Protein AF-A0A522QLC8-F1 (afdb_monomer)

Sequence (108 aa):
DANDAG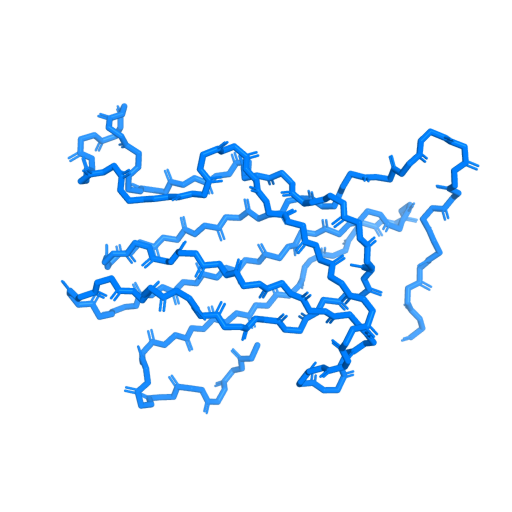GNVYSFLRFDGAGGAVACVANFAAVPHEGYRIGLPYAGRWDEVVNTDAQVYFGSGVGNFGGVEAVAVPHHARPASATVRVPPLGVVWLRYRPAAGQPATSPA

Mean predicted aligned error: 4.9 Å

Secondary structure (DSSP, 8-state):
---BTTTTEEEEEEE-TTS-EEEEEEE-SSS-EEEEEEEESS-EEEEEEEETTSGGGT----S-TTEEEEBS--BTTBSEEEEEEE-TTEEEEEEE-PPTT-------

pLDDT: mean 90.89, std 13.02, range [39.88, 98.5]

Nearest PDB structures (foldseek):
  3k1d-assembly1_A  TM=9.790E-01  e=6.472E-12  Mycobacterium tuberculosis H37Rv
  4lq1-assembly2_B  TM=9.597E-01  e=1.464E-09  Escherichia coli
  4lpc-assembly1_A  TM=9.572E-01  e=1.826E-09  Escherichia coli
  4lpc-assembly2_B  TM=9.608E-01  e=1.728E-09  Escherichia coli
  4lq1-assembly1_A  TM=9.543E-01  e=3.547E-09  Escherichia coli

Radius of gyration: 13.47 Å; Cα contacts (8 Å, |Δi|>4): 278; chains: 1; bounding box: 39×25×39 Å

Solvent-accessible surface area (backbone atoms only — not comparable to full-atom values): 5891 Å² total; per-residue (Å²): 81,84,83,35,74,89,68,37,37,42,33,53,78,49,72,55,98,69,30,47,42,34,41,39,41,35,26,72,30,88,57,62,42,78,65,43,74,44,51,30,89,59,57,44,47,25,35,50,79,42,56,62,20,32,55,93,71,72,30,90,50,53,58,49,90,63,35,43,64,22,41,83,45,67,30,91,96,21,60,3,22,30,61,39,46,43,25,41,63,16,40,41,30,30,34,58,50,69,61,94,90,55,80,46,71,64,82,128

Foldseek 3Di:
DCPPVVQQKDWDWDADPQQKIKIKIFGAAQAKDAFDKDADQDFAKWFFPDKCQCCVNPHPHFWDVGTWTWDQDGDPNHRIMTGIIHHGRIMTMIIDDDDPPDGNDHDD

Structure (mmCIF, N/CA/C/O backbone):
data_AF-A0A522QLC8-F1
#
_entry.id   AF-A0A522QLC8-F1
#
loop_
_atom_site.group_PDB
_atom_site.id
_atom_site.type_symbol
_atom_site.label_atom_id
_atom_site.label_alt_id
_atom_site.label_comp_id
_atom_site.label_asym_id
_atom_site.label_entity_id
_atom_site.label_seq_id
_atom_site.pdbx_PDB_ins_code
_atom_site.Cartn_x
_atom_site.Cartn_y
_atom_site.Cartn_z
_atom_site.occupancy
_atom_site.B_iso_or_equiv
_atom_site.auth_seq_id
_atom_site.auth_comp_id
_atom_site.auth_asym_id
_atom_site.auth_atom_id
_atom_site.pdbx_PDB_model_num
ATOM 1 N N . ASP A 1 1 ? 7.225 -0.987 8.614 1.00 76.31 1 ASP A N 1
ATOM 2 C CA . ASP A 1 1 ? 8.529 -1.506 9.028 1.00 76.31 1 ASP A CA 1
ATOM 3 C C . ASP A 1 1 ? 9.613 -0.650 8.400 1.00 76.31 1 ASP A C 1
ATOM 5 O O . ASP A 1 1 ? 9.572 -0.400 7.202 1.00 76.31 1 ASP A O 1
ATOM 9 N N . ALA A 1 2 ? 10.504 -0.133 9.239 1.00 75.06 2 ALA A N 1
ATOM 10 C CA . ALA A 1 2 ? 11.608 0.734 8.846 1.00 75.06 2 ALA A CA 1
ATOM 11 C C . ALA A 1 2 ? 12.962 0.006 8.862 1.00 75.06 2 ALA A C 1
ATOM 13 O O . ALA A 1 2 ? 13.972 0.629 8.550 1.00 75.06 2 ALA A O 1
ATOM 14 N N 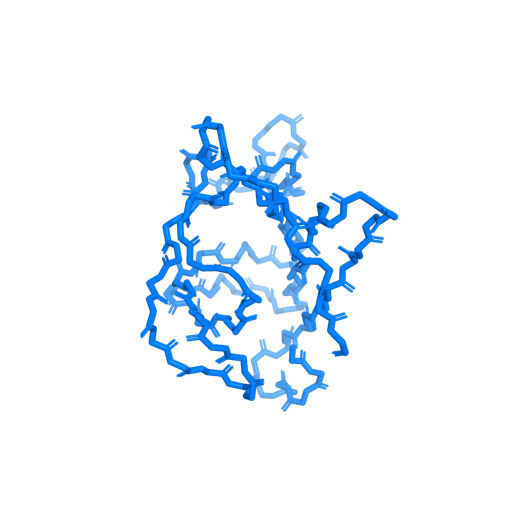. ASN A 1 3 ? 12.995 -1.275 9.251 1.00 79.94 3 ASN A N 1
ATOM 15 C CA . ASN A 1 3 ? 14.228 -2.017 9.503 1.00 79.94 3 ASN A CA 1
ATOM 16 C C . ASN A 1 3 ? 14.402 -3.238 8.580 1.00 79.94 3 ASN A C 1
ATOM 18 O O . ASN A 1 3 ? 15.006 -4.230 8.980 1.00 79.94 3 ASN A O 1
ATOM 22 N N . ASP A 1 4 ? 13.896 -3.165 7.346 1.00 83.88 4 ASP A N 1
ATOM 23 C CA . ASP A 1 4 ? 14.083 -4.202 6.324 1.00 83.88 4 ASP A CA 1
ATOM 24 C C . ASP A 1 4 ? 15.083 -3.764 5.242 1.00 83.88 4 ASP A C 1
ATOM 26 O O . ASP A 1 4 ? 14.787 -3.654 4.048 1.00 83.88 4 ASP A O 1
ATOM 30 N N . ALA A 1 5 ? 16.312 -3.487 5.687 1.00 77.56 5 ALA A N 1
ATOM 31 C CA . ALA A 1 5 ? 17.417 -3.152 4.791 1.00 77.56 5 ALA A CA 1
ATOM 32 C C . ALA A 1 5 ? 17.790 -4.328 3.869 1.00 77.56 5 ALA A C 1
ATOM 34 O O . ALA A 1 5 ? 18.229 -4.106 2.746 1.00 77.56 5 ALA A O 1
ATOM 35 N N . GLY A 1 6 ? 17.587 -5.573 4.319 1.00 76.75 6 GLY A N 1
ATOM 36 C CA . GLY A 1 6 ? 17.852 -6.771 3.518 1.00 76.75 6 GLY A CA 1
ATOM 37 C C . GLY A 1 6 ? 16.907 -6.907 2.321 1.00 76.75 6 GLY A C 1
ATOM 38 O O . GLY 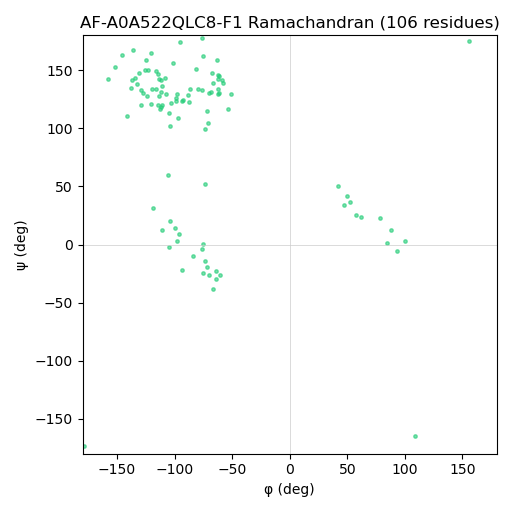A 1 6 ? 17.346 -7.293 1.239 1.00 76.75 6 GLY A O 1
ATOM 39 N N . GLY A 1 7 ? 15.632 -6.548 2.491 1.00 83.31 7 GLY A N 1
ATOM 40 C CA . GLY A 1 7 ? 14.638 -6.513 1.420 1.00 83.31 7 GLY A CA 1
ATOM 41 C C . GLY A 1 7 ? 14.639 -5.228 0.585 1.00 83.31 7 GLY A C 1
ATOM 42 O O . GLY A 1 7 ? 13.977 -5.188 -0.450 1.00 83.31 7 GLY A O 1
ATOM 43 N N . ASN A 1 8 ? 15.365 -4.179 0.994 1.00 92.19 8 ASN A N 1
ATOM 44 C CA . ASN A 1 8 ? 15.226 -2.814 0.462 1.00 92.19 8 ASN A CA 1
ATOM 45 C C . ASN A 1 8 ? 13.773 -2.308 0.504 1.00 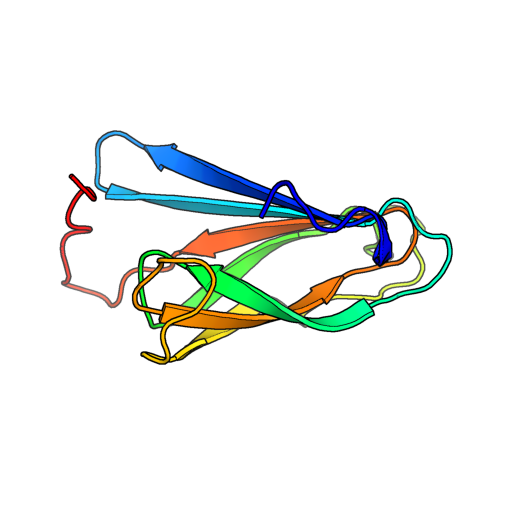92.19 8 ASN A C 1
ATOM 47 O O . ASN A 1 8 ? 13.321 -1.607 -0.409 1.00 92.19 8 ASN A O 1
ATOM 51 N N . VAL A 1 9 ? 13.034 -2.677 1.555 1.00 94.44 9 VAL A N 1
ATOM 52 C CA . VAL A 1 9 ? 11.632 -2.296 1.727 1.00 94.44 9 VAL A CA 1
ATOM 53 C C . VAL A 1 9 ? 11.490 -1.320 2.884 1.00 94.44 9 VAL A C 1
ATOM 55 O O . VAL A 1 9 ? 12.059 -1.493 3.960 1.00 94.44 9 VAL A O 1
ATOM 58 N N . TYR A 1 10 ? 10.681 -0.288 2.669 1.00 95.25 10 TYR A N 1
ATOM 59 C CA . TYR A 1 10 ? 10.279 0.646 3.708 1.00 95.25 10 TYR A CA 1
ATOM 60 C C . TYR A 1 10 ? 8.760 0.757 3.742 1.00 95.25 10 TYR A C 1
ATOM 62 O O . TYR A 1 10 ? 8.120 0.973 2.712 1.00 95.25 10 TYR A O 1
ATOM 70 N N . SER A 1 11 ? 8.162 0.628 4.927 1.00 95.19 11 SER A N 1
ATOM 71 C CA . SER A 1 11 ? 6.717 0.782 5.092 1.00 95.19 11 SER A CA 1
ATOM 72 C C . SER A 1 11 ? 6.315 1.586 6.320 1.00 95.19 11 SER A C 1
ATOM 74 O O . SER A 1 11 ? 6.885 1.452 7.407 1.00 95.19 11 SER A O 1
ATOM 76 N N . PHE A 1 12 ? 5.277 2.402 6.161 1.00 96.19 12 PHE A N 1
ATOM 77 C CA . PHE A 1 12 ? 4.757 3.283 7.203 1.00 96.19 12 PHE A CA 1
ATOM 78 C C . PHE A 1 12 ? 3.236 3.431 7.104 1.00 96.19 12 PHE A C 1
ATOM 80 O O . PHE A 1 12 ? 2.628 3.121 6.080 1.00 96.19 12 PHE A O 1
ATOM 87 N N . LEU A 1 13 ? 2.626 3.908 8.190 1.00 96.69 13 LEU A N 1
ATOM 88 C CA . LEU A 1 13 ? 1.194 4.188 8.270 1.00 96.69 13 LEU A CA 1
ATOM 89 C C . LEU A 1 13 ? 0.954 5.697 8.296 1.00 96.69 13 LEU A C 1
ATOM 91 O O . LEU A 1 13 ? 1.701 6.450 8.922 1.00 96.69 13 LEU A O 1
ATOM 95 N N . ARG A 1 14 ? -0.122 6.127 7.646 1.00 96.94 14 ARG A N 1
ATOM 96 C CA . ARG A 1 14 ? -0.698 7.467 7.760 1.00 96.94 14 ARG A CA 1
ATOM 97 C C . ARG A 1 14 ? -2.121 7.323 8.269 1.00 96.94 14 ARG A C 1
ATOM 99 O O . ARG A 1 14 ? -2.865 6.497 7.752 1.00 96.94 14 ARG A O 1
ATOM 106 N N . PHE A 1 15 ? -2.483 8.130 9.255 1.00 94.56 15 PHE A N 1
ATOM 107 C CA . PHE A 1 15 ? -3.822 8.155 9.833 1.00 94.56 15 PHE A CA 1
ATOM 108 C C . PHE A 1 15 ? -4.484 9.496 9.540 1.00 94.56 15 PHE A C 1
ATOM 110 O O . PHE A 1 15 ? -3.800 10.521 9.476 1.00 94.56 15 PHE A O 1
ATOM 117 N N . ASP A 1 16 ? -5.799 9.480 9.356 1.00 90.88 16 ASP A N 1
ATOM 118 C CA . ASP A 1 16 ? -6.616 10.688 9.407 1.00 90.88 16 ASP A CA 1
ATOM 119 C C . ASP A 1 16 ? -7.225 10.882 10.811 1.00 90.88 16 ASP A C 1
ATOM 121 O O . ASP A 1 16 ? -7.078 10.041 11.698 1.00 90.88 16 ASP A O 1
ATOM 125 N N . GLY A 1 17 ? -7.898 12.015 11.028 1.00 87.88 17 GLY A N 1
ATOM 126 C CA . GLY A 1 17 ? -8.542 12.330 12.310 1.00 87.88 17 GLY A CA 1
ATOM 127 C C . GLY A 1 17 ? -9.855 11.582 12.579 1.00 87.88 17 GLY A C 1
ATOM 128 O O . GLY A 1 17 ? -10.431 11.748 13.648 1.00 87.88 17 GLY A O 1
ATOM 129 N N . ALA A 1 18 ? -10.344 10.788 11.626 1.00 87.38 18 ALA A N 1
ATOM 130 C CA . ALA A 1 18 ? -11.588 10.026 11.704 1.00 87.38 18 ALA A CA 1
ATOM 131 C C . ALA A 1 18 ? -11.343 8.503 11.775 1.00 87.38 18 ALA A C 1
ATOM 133 O O . ALA A 1 18 ? -12.280 7.724 11.609 1.00 87.38 18 ALA A O 1
ATOM 134 N N . GLY A 1 19 ? -10.091 8.088 12.014 1.00 83.19 19 GLY A N 1
ATOM 135 C CA . GLY A 1 19 ? -9.655 6.696 12.142 1.00 83.19 19 GLY A CA 1
ATOM 136 C C . GLY A 1 19 ? -9.344 5.990 10.817 1.00 83.19 19 GLY A C 1
ATOM 137 O O . GLY A 1 19 ? -8.964 4.820 10.814 1.00 83.19 19 GLY A O 1
ATOM 138 N N . GLY A 1 20 ? -9.454 6.672 9.679 1.00 92.06 20 GLY A N 1
ATOM 139 C CA . GLY A 1 20 ? -8.962 6.149 8.413 1.00 92.06 20 GLY A CA 1
ATOM 140 C C . GLY A 1 20 ? -7.449 5.937 8.455 1.00 92.06 20 GLY A C 1
ATOM 141 O O . GLY A 1 20 ? -6.705 6.684 9.093 1.00 92.06 20 GLY A O 1
ATOM 142 N N . ALA A 1 21 ? -6.988 4.897 7.762 1.00 96.62 21 ALA A N 1
ATOM 143 C CA . ALA A 1 21 ? -5.578 4.545 7.692 1.00 96.62 21 ALA A CA 1
ATOM 144 C C . ALA A 1 21 ? -5.153 4.228 6.257 1.00 96.62 21 ALA A C 1
ATOM 146 O O . ALA A 1 21 ? -5.892 3.603 5.492 1.00 96.62 21 ALA A O 1
ATOM 147 N N . VAL A 1 22 ? -3.932 4.635 5.919 1.00 97.94 22 VAL A N 1
ATOM 148 C CA . VAL A 1 22 ? -3.234 4.273 4.685 1.00 97.94 22 VAL A CA 1
ATOM 149 C C . VAL A 1 22 ? -1.899 3.637 5.051 1.00 97.94 22 VAL A C 1
ATOM 151 O O . VAL A 1 22 ? -1.125 4.211 5.816 1.00 97.94 22 VAL A O 1
ATOM 154 N N . ALA A 1 23 ? -1.630 2.456 4.508 1.00 98.00 23 ALA A N 1
ATOM 155 C CA . ALA A 1 23 ? -0.342 1.791 4.584 1.00 98.00 23 ALA A CA 1
ATOM 156 C C . ALA A 1 23 ? 0.421 2.040 3.286 1.00 98.00 23 ALA A C 1
ATOM 158 O O . ALA A 1 23 ? -0.068 1.728 2.203 1.00 98.00 23 ALA A O 1
ATOM 159 N N . CYS A 1 24 ? 1.617 2.598 3.403 1.00 98.19 24 CYS A N 1
ATOM 160 C CA . CYS A 1 24 ? 2.501 2.855 2.278 1.00 98.19 24 CYS A CA 1
ATOM 161 C C . CYS A 1 24 ? 3.652 1.855 2.334 1.00 98.19 24 CYS A C 1
ATOM 163 O O . CYS A 1 24 ? 4.285 1.723 3.384 1.00 98.19 24 CYS A O 1
ATOM 165 N N . VAL A 1 25 ? 3.930 1.171 1.225 1.00 97.94 25 VAL A N 1
ATOM 166 C CA . VAL A 1 25 ? 5.033 0.209 1.106 1.00 97.94 25 VAL A CA 1
ATOM 167 C C . VAL A 1 25 ? 5.839 0.548 -0.137 1.00 97.94 25 VAL A C 1
ATOM 169 O O . VAL A 1 25 ? 5.297 0.557 -1.240 1.00 97.94 25 VAL A O 1
ATOM 172 N N . ALA A 1 26 ? 7.118 0.848 0.050 1.00 97.69 26 ALA A N 1
ATOM 173 C CA . ALA A 1 26 ? 8.060 1.160 -1.012 1.00 97.69 26 ALA A CA 1
ATOM 174 C C . ALA A 1 26 ? 9.104 0.050 -1.116 1.00 97.69 26 ALA A C 1
ATOM 176 O O . ALA A 1 26 ? 9.693 -0.327 -0.104 1.00 97.69 26 ALA A O 1
ATOM 177 N N . ASN A 1 27 ? 9.336 -0.439 -2.329 1.00 97.38 27 ASN A N 1
ATOM 178 C CA . ASN A 1 27 ? 10.408 -1.369 -2.653 1.00 97.38 27 ASN A CA 1
ATOM 179 C C . ASN A 1 27 ? 11.437 -0.661 -3.533 1.00 97.38 27 ASN A C 1
ATOM 181 O O . ASN A 1 27 ? 11.125 -0.237 -4.645 1.00 97.38 27 ASN A O 1
ATOM 185 N N . PHE A 1 28 ? 12.668 -0.563 -3.043 1.00 96.44 28 PHE A N 1
ATOM 186 C CA . PHE A 1 28 ? 13.783 0.037 -3.774 1.00 96.44 28 PHE A CA 1
ATOM 187 C C . PHE A 1 28 ? 14.678 -1.004 -4.465 1.00 96.44 28 PHE A C 1
ATOM 189 O O . PHE A 1 28 ? 15.673 -0.638 -5.086 1.00 96.44 28 PHE A O 1
ATOM 196 N N . ALA A 1 29 ? 14.342 -2.296 -4.392 1.00 95.06 29 ALA A N 1
ATOM 197 C CA . ALA A 1 29 ? 14.999 -3.331 -5.179 1.00 95.06 29 ALA A CA 1
ATOM 198 C C . ALA A 1 29 ? 14.430 -3.400 -6.606 1.00 95.06 29 ALA A C 1
ATOM 200 O O . ALA A 1 29 ? 13.247 -3.158 -6.841 1.00 95.06 29 ALA A O 1
ATOM 201 N N . ALA A 1 30 ? 15.265 -3.824 -7.560 1.00 94.06 30 ALA A N 1
ATOM 202 C CA . ALA A 1 30 ? 14.860 -4.096 -8.945 1.00 94.06 30 ALA A CA 1
ATOM 203 C C . ALA A 1 30 ? 14.075 -5.411 -9.119 1.00 94.06 30 ALA A C 1
ATOM 205 O O . ALA A 1 30 ? 13.695 -5.758 -10.235 1.00 94.06 30 ALA A O 1
ATOM 206 N N . VAL A 1 31 ? 13.838 -6.147 -8.029 1.00 95.88 31 VAL A N 1
ATOM 207 C CA . VAL A 1 31 ? 13.061 -7.390 -8.017 1.00 95.88 31 VAL A CA 1
ATOM 208 C C . VAL A 1 31 ? 11.749 -7.185 -7.258 1.00 95.88 31 VAL A C 1
ATOM 210 O O . VAL A 1 31 ? 11.744 -6.467 -6.254 1.00 95.88 31 VAL A O 1
ATOM 213 N N . PRO A 1 32 ? 10.633 -7.777 -7.720 1.00 96.50 32 PRO A N 1
ATOM 214 C CA . PRO A 1 32 ? 9.382 -7.748 -6.975 1.00 96.50 32 PRO A CA 1
ATOM 215 C C . PRO A 1 32 ? 9.499 -8.566 -5.689 1.00 96.50 32 PRO A C 1
ATOM 217 O O . PRO A 1 32 ? 10.158 -9.607 -5.660 1.00 96.50 32 PRO A O 1
ATOM 220 N N . HIS A 1 33 ? 8.779 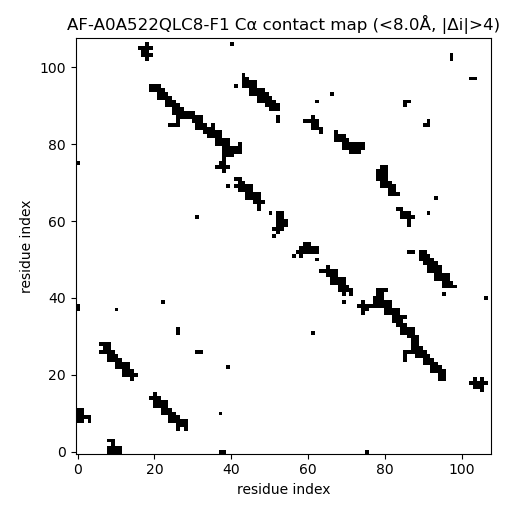-8.135 -4.654 1.00 95.94 33 HIS A N 1
ATOM 221 C CA . HIS A 1 33 ? 8.538 -8.965 -3.477 1.00 95.94 33 HIS A CA 1
ATOM 222 C C . HIS A 1 33 ? 7.181 -9.637 -3.600 1.00 95.94 33 HIS A C 1
ATOM 224 O O . HIS A 1 33 ? 6.133 -8.994 -3.492 1.00 95.94 33 HIS A O 1
ATOM 230 N N . GLU A 1 34 ? 7.214 -10.945 -3.821 1.00 94.00 34 GLU A N 1
ATOM 231 C CA . GLU A 1 34 ? 6.028 -11.789 -3.844 1.00 94.00 34 GLU A CA 1
ATOM 232 C C . GLU A 1 34 ? 5.729 -12.269 -2.422 1.00 94.00 34 GLU A C 1
ATOM 234 O O . GLU A 1 34 ? 6.564 -12.885 -1.763 1.00 94.00 34 GLU A O 1
ATOM 239 N N . GLY A 1 35 ? 4.529 -11.977 -1.924 1.00 92.81 35 GLY A N 1
ATOM 240 C CA . GLY A 1 35 ? 4.094 -12.479 -0.624 1.00 92.81 35 GLY A CA 1
ATOM 241 C C . GLY A 1 35 ? 4.665 -11.743 0.600 1.00 92.81 35 GLY A C 1
ATOM 242 O O . GLY A 1 35 ? 4.669 -12.300 1.700 1.00 92.81 35 GLY A O 1
ATOM 243 N N . TYR A 1 36 ? 5.105 -10.495 0.442 1.00 94.81 36 TYR A N 1
ATOM 244 C CA . TYR A 1 36 ? 5.653 -9.678 1.525 1.00 94.81 36 TYR A CA 1
ATOM 245 C C . TYR A 1 36 ? 4.609 -9.422 2.619 1.00 94.81 36 TYR A C 1
ATOM 247 O O . TYR A 1 36 ? 3.490 -9.003 2.324 1.00 94.81 36 TYR A O 1
ATOM 255 N N . ARG A 1 37 ? 4.931 -9.665 3.894 1.00 95.75 37 ARG A N 1
ATOM 256 C CA . ARG A 1 37 ? 3.970 -9.483 4.993 1.00 95.75 37 ARG A CA 1
ATOM 257 C C . ARG A 1 37 ? 4.172 -8.150 5.700 1.00 95.75 37 ARG A C 1
ATOM 259 O O . ARG A 1 37 ? 5.240 -7.878 6.230 1.00 95.75 37 ARG A O 1
ATOM 266 N N . ILE A 1 38 ? 3.105 -7.360 5.798 1.00 96.31 38 ILE A N 1
ATOM 267 C CA . ILE A 1 38 ? 3.100 -6.089 6.533 1.00 96.31 38 ILE A CA 1
ATOM 268 C C . ILE A 1 38 ? 2.181 -6.152 7.750 1.00 96.31 38 ILE A C 1
ATOM 270 O O . ILE A 1 38 ? 1.115 -6.763 7.707 1.00 96.31 38 ILE A O 1
ATOM 274 N N . GLY A 1 39 ? 2.598 -5.508 8.843 1.00 96.50 39 GLY A N 1
ATOM 275 C CA . GLY A 1 39 ? 1.755 -5.300 10.022 1.00 96.50 39 GLY A CA 1
ATOM 276 C C . GLY A 1 39 ? 0.793 -4.129 9.810 1.00 96.50 39 GLY A C 1
ATOM 277 O O . GLY A 1 39 ? 1.209 -3.063 9.358 1.00 96.50 39 GLY A O 1
ATOM 278 N N . LEU A 1 40 ? -0.481 -4.317 10.151 1.00 97.06 40 LEU A N 1
ATOM 279 C CA . LEU A 1 40 ? -1.571 -3.369 9.919 1.00 97.06 40 LEU A CA 1
ATOM 280 C C . LEU A 1 40 ? -2.405 -3.151 11.193 1.00 97.06 40 LEU A C 1
ATOM 282 O O . LEU A 1 40 ? -2.568 -4.069 11.999 1.00 97.06 40 LEU A O 1
ATOM 286 N N . PRO A 1 41 ? -2.949 -1.939 11.397 1.00 95.75 41 PRO A N 1
ATOM 287 C CA . PRO A 1 41 ? -3.739 -1.618 12.586 1.00 95.75 41 PRO A CA 1
ATOM 288 C C . PRO A 1 41 ? -5.103 -2.321 12.610 1.00 95.75 41 PRO A C 1
ATOM 290 O O . PRO A 1 41 ? -5.631 -2.565 13.691 1.00 95.75 41 PRO A O 1
ATOM 293 N N . TYR A 1 42 ? -5.653 -2.670 11.442 1.00 95.44 42 TYR A N 1
ATOM 294 C CA . TYR A 1 42 ? -6.995 -3.233 11.297 1.00 95.44 42 TYR A CA 1
ATOM 295 C C . TYR A 1 42 ? -6.978 -4.463 10.385 1.00 95.44 42 TYR A C 1
ATOM 297 O O . TYR A 1 42 ? -6.320 -4.456 9.339 1.00 95.44 42 TYR A O 1
ATOM 305 N N . ALA A 1 43 ? -7.721 -5.499 10.780 1.00 96.69 43 ALA A N 1
ATOM 306 C CA . ALA A 1 43 ? -8.092 -6.599 9.894 1.00 96.69 43 ALA A CA 1
ATOM 307 C C . ALA A 1 43 ? -9.201 -6.146 8.927 1.00 96.69 43 ALA A C 1
ATOM 309 O O . ALA A 1 43 ? -9.872 -5.146 9.181 1.00 96.69 43 ALA A O 1
ATOM 310 N N . GLY A 1 44 ? -9.402 -6.882 7.838 1.00 96.12 44 GLY A N 1
ATOM 311 C CA . GLY A 1 44 ? -10.381 -6.564 6.802 1.00 96.12 44 GLY A CA 1
ATOM 312 C C . GLY A 1 44 ? -9.742 -6.099 5.496 1.00 96.12 44 GLY A C 1
ATOM 313 O O . GLY A 1 44 ? -8.535 -6.240 5.276 1.00 96.12 44 GLY A O 1
ATOM 314 N N . ARG A 1 45 ? -10.563 -5.507 4.627 1.00 97.00 45 ARG A N 1
ATOM 315 C CA . ARG A 1 45 ? -10.161 -5.103 3.279 1.00 97.00 45 ARG A CA 1
ATOM 316 C C . ARG A 1 45 ? -9.309 -3.835 3.284 1.00 97.00 45 ARG A C 1
ATOM 318 O O . ARG A 1 45 ? -9.683 -2.812 3.858 1.00 97.00 45 ARG A O 1
ATOM 325 N N . TRP A 1 46 ? -8.205 -3.882 2.548 1.00 97.94 46 TRP A N 1
ATOM 326 C CA . TRP A 1 46 ? -7.379 -2.727 2.220 1.00 97.94 46 TRP A CA 1
ATOM 327 C C . TRP A 1 46 ? -7.298 -2.558 0.704 1.00 97.94 46 TRP A C 1
ATOM 329 O O . TRP A 1 46 ? -6.848 -3.454 -0.006 1.00 97.94 46 TRP A O 1
ATOM 339 N N . ASP A 1 47 ? -7.735 -1.414 0.195 1.00 98.25 47 ASP A N 1
ATOM 340 C CA . ASP A 1 47 ? -7.769 -1.131 -1.238 1.00 98.25 47 ASP A CA 1
ATOM 341 C C . ASP A 1 47 ? -6.444 -0.574 -1.733 1.00 98.25 47 ASP A C 1
ATOM 343 O O . ASP A 1 47 ? -5.912 0.362 -1.140 1.00 98.25 47 ASP A O 1
ATOM 347 N N . GLU A 1 48 ? -5.946 -1.092 -2.854 1.00 98.25 48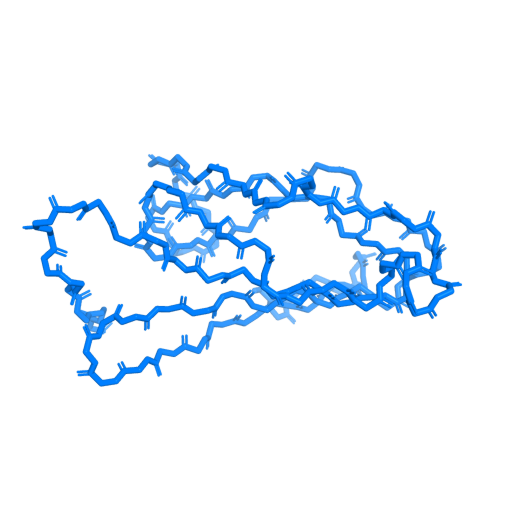 GLU A N 1
ATOM 348 C CA . GLU A 1 48 ? -4.791 -0.510 -3.538 1.00 98.25 48 GLU A CA 1
ATOM 349 C C . GLU A 1 48 ? -5.222 0.779 -4.243 1.00 98.25 48 GLU A C 1
ATOM 351 O O . GLU A 1 48 ? -5.840 0.749 -5.304 1.00 98.25 48 GLU A O 1
ATOM 356 N N . VAL A 1 49 ? -4.940 1.918 -3.606 1.00 97.81 49 VAL A N 1
ATOM 357 C CA . VAL A 1 49 ? -5.330 3.253 -4.092 1.00 97.81 49 VAL A CA 1
ATOM 358 C C . VAL A 1 49 ? -4.233 3.921 -4.914 1.00 97.81 49 VAL A C 1
ATOM 360 O O . VAL A 1 49 ? -4.521 4.804 -5.717 1.00 97.81 49 VAL A O 1
ATOM 363 N N . VAL A 1 50 ? -2.980 3.500 -4.730 1.00 98.12 50 VAL A N 1
ATOM 364 C CA . VAL A 1 50 ? -1.841 3.898 -5.563 1.00 98.12 50 VAL A CA 1
ATOM 365 C C . VAL A 1 50 ? -0.991 2.667 -5.831 1.00 98.12 50 VAL A C 1
ATOM 367 O O . VAL A 1 50 ? -0.673 1.924 -4.905 1.00 98.12 50 VAL A O 1
ATOM 370 N N . ASN A 1 51 ? -0.589 2.501 -7.086 1.00 98.38 51 ASN A N 1
ATOM 371 C CA . ASN A 1 51 ? 0.449 1.574 -7.508 1.00 98.38 51 ASN A CA 1
ATOM 372 C C . ASN A 1 51 ? 1.267 2.257 -8.610 1.00 98.38 51 ASN A C 1
ATOM 374 O O . ASN A 1 51 ? 0.750 2.509 -9.700 1.00 98.38 51 ASN A O 1
ATOM 378 N N . THR A 1 52 ? 2.521 2.602 -8.315 1.00 97.94 52 THR A N 1
ATOM 379 C CA . THR A 1 52 ? 3.388 3.315 -9.270 1.00 97.94 52 THR A CA 1
ATOM 380 C C . THR A 1 52 ? 3.881 2.426 -10.411 1.00 97.94 52 THR A C 1
ATOM 382 O O . THR A 1 52 ? 4.367 2.949 -11.405 1.00 97.94 52 THR A O 1
ATOM 385 N N . ASP A 1 53 ? 3.741 1.107 -10.288 1.00 97.81 53 ASP A N 1
ATOM 386 C CA . ASP A 1 53 ? 4.099 0.123 -11.314 1.00 97.81 53 ASP A CA 1
ATOM 387 C C . ASP A 1 53 ? 2.891 -0.299 -12.171 1.00 97.81 53 ASP A C 1
ATOM 389 O O . ASP A 1 53 ? 2.962 -1.226 -12.978 1.00 97.81 53 ASP A O 1
ATOM 393 N N . ALA A 1 54 ? 1.750 0.382 -12.023 1.00 97.56 54 ALA A N 1
ATOM 394 C CA . ALA A 1 54 ? 0.589 0.135 -12.863 1.00 97.56 54 ALA A CA 1
ATOM 395 C C . ALA A 1 54 ? 0.897 0.417 -14.347 1.00 97.56 54 ALA A C 1
ATOM 397 O O . ALA A 1 54 ? 1.588 1.377 -14.692 1.00 97.56 54 ALA A O 1
ATOM 398 N N . GLN A 1 55 ? 0.298 -0.372 -15.246 1.00 96.69 55 GLN A N 1
ATOM 399 C CA . GLN A 1 55 ? 0.517 -0.254 -16.696 1.00 96.69 55 GLN A CA 1
ATOM 400 C C . GLN A 1 55 ? 0.124 1.115 -17.270 1.00 96.69 55 GLN A C 1
ATOM 402 O O . GLN A 1 55 ? 0.698 1.551 -18.262 1.00 96.69 55 GLN A O 1
ATOM 407 N N . VAL A 1 56 ? -0.814 1.827 -16.635 1.00 97.06 56 VAL A N 1
ATOM 408 C CA . VAL A 1 56 ? -1.196 3.197 -17.029 1.00 97.06 56 VAL A CA 1
ATOM 409 C C . VAL A 1 56 ? -0.050 4.200 -16.861 1.00 97.06 56 VAL A C 1
ATOM 411 O O . VAL A 1 56 ? -0.032 5.229 -17.529 1.00 97.06 56 VAL A O 1
ATOM 414 N N . TYR A 1 57 ? 0.912 3.886 -15.991 1.00 97.12 57 TYR A N 1
ATOM 415 C CA . TYR A 1 57 ? 2.157 4.628 -15.800 1.00 97.12 57 TYR A CA 1
ATOM 416 C C . TYR A 1 57 ? 3.337 3.969 -16.526 1.00 97.12 57 TYR A C 1
ATOM 418 O O . TYR A 1 57 ? 4.483 4.317 -16.263 1.00 97.12 57 TYR A O 1
ATOM 426 N N . PHE A 1 58 ? 3.066 3.025 -17.436 1.00 96.50 58 PHE A N 1
ATOM 427 C CA . PHE A 1 58 ? 4.062 2.222 -18.154 1.00 96.50 58 PHE A CA 1
ATOM 428 C C . PHE A 1 58 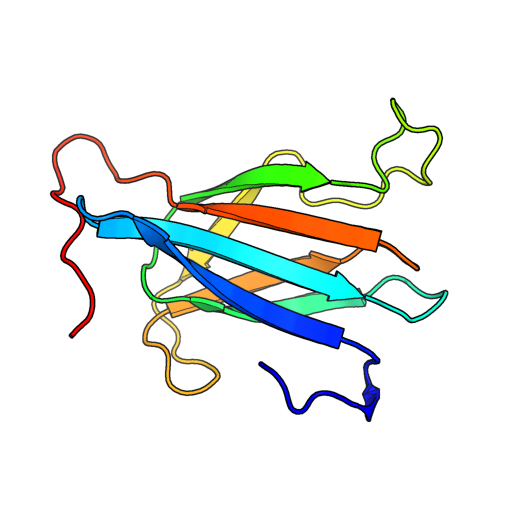? 4.935 1.332 -17.253 1.00 96.50 58 PHE A C 1
ATOM 430 O O . PHE A 1 58 ? 6.031 0.938 -17.648 1.00 96.50 58 PHE A O 1
ATOM 437 N N . GLY A 1 59 ? 4.444 0.994 -16.056 1.00 97.06 59 GLY A N 1
ATOM 438 C CA . GLY A 1 59 ? 5.074 -0.001 -15.193 1.00 97.06 59 GLY A CA 1
ATOM 439 C C . GLY A 1 59 ? 4.828 -1.440 -15.658 1.00 97.06 59 GLY A C 1
ATOM 440 O O . GLY A 1 59 ? 4.111 -1.699 -16.630 1.00 97.06 59 GLY A O 1
ATOM 441 N N . SER A 1 60 ? 5.420 -2.394 -14.944 1.00 96.12 60 SER A N 1
ATOM 442 C CA . SER A 1 60 ? 5.359 -3.822 -15.271 1.00 96.12 60 SER A CA 1
ATOM 443 C C . SER A 1 60 ? 3.985 -4.455 -15.015 1.00 96.12 60 SER A C 1
ATOM 445 O O . SER A 1 60 ? 3.652 -5.487 -15.602 1.00 96.12 60 SER A O 1
ATOM 447 N N . GLY A 1 61 ? 3.155 -3.818 -14.186 1.00 95.75 61 GLY A N 1
ATOM 448 C CA . GLY A 1 61 ? 1.826 -4.292 -13.812 1.00 95.75 61 GLY A CA 1
ATOM 449 C C . GLY A 1 61 ? 1.814 -5.220 -12.597 1.00 95.75 61 GLY A C 1
ATOM 450 O O . GLY A 1 61 ? 0.783 -5.845 -12.333 1.00 95.75 61 GLY A O 1
ATOM 451 N N . VAL A 1 62 ? 2.914 -5.326 -11.841 1.00 96.06 62 VAL A N 1
ATOM 452 C CA . VAL A 1 62 ? 2.896 -6.044 -10.563 1.00 96.06 62 VAL A CA 1
ATOM 453 C C . VAL A 1 62 ? 2.054 -5.254 -9.564 1.00 96.06 62 VAL A C 1
ATOM 455 O O . VAL A 1 62 ? 2.206 -4.048 -9.385 1.00 96.06 62 VAL A O 1
ATOM 458 N N . GLY A 1 63 ? 1.134 -5.940 -8.895 1.00 94.81 63 GLY A N 1
ATOM 459 C CA . GLY A 1 63 ? 0.224 -5.311 -7.949 1.00 94.81 63 GLY A CA 1
ATOM 460 C C . GLY A 1 63 ? -0.710 -6.304 -7.284 1.00 94.81 63 GLY A C 1
ATOM 461 O O . GLY A 1 63 ? -0.601 -7.523 -7.468 1.00 94.81 63 GLY A O 1
ATOM 462 N N . ASN A 1 64 ? -1.651 -5.756 -6.521 1.00 97.12 64 ASN A N 1
ATOM 463 C CA . ASN A 1 64 ? -2.544 -6.516 -5.648 1.00 97.12 64 ASN A CA 1
ATOM 464 C C . ASN A 1 64 ? -3.966 -6.661 -6.215 1.00 97.12 64 ASN A C 1
ATOM 466 O O . ASN A 1 64 ? -4.905 -6.894 -5.463 1.00 97.12 64 ASN A O 1
ATOM 470 N N . PHE A 1 65 ? -4.152 -6.494 -7.531 1.00 93.31 65 PHE A N 1
ATOM 471 C CA . PHE A 1 65 ? -5.447 -6.659 -8.216 1.00 93.31 65 PHE A CA 1
ATOM 472 C C . PHE A 1 65 ? -6.605 -5.897 -7.535 1.00 93.31 65 PHE A C 1
ATOM 474 O O . PHE A 1 65 ? -7.718 -6.402 -7.381 1.00 93.31 65 PHE A O 1
ATOM 481 N N . GLY A 1 66 ? -6.323 -4.663 -7.103 1.00 93.88 66 GLY A N 1
ATOM 482 C CA . GLY A 1 66 ? -7.287 -3.761 -6.469 1.00 93.88 66 GLY A CA 1
ATOM 483 C C . GLY A 1 66 ? -7.333 -3.811 -4.938 1.00 93.88 66 GLY A C 1
ATOM 484 O O . GLY A 1 66 ? -8.041 -3.005 -4.335 1.00 93.88 66 GLY A O 1
ATOM 485 N N . GLY A 1 67 ? -6.613 -4.713 -4.268 1.00 96.94 67 GLY A N 1
ATOM 486 C CA . GLY A 1 67 ? -6.457 -4.663 -2.812 1.00 96.94 67 GLY A CA 1
ATOM 487 C C . GLY A 1 67 ? -6.128 -6.000 -2.162 1.00 96.94 67 GLY A C 1
ATOM 488 O O . GLY A 1 67 ? -6.135 -7.045 -2.802 1.00 96.94 67 GLY A O 1
ATOM 489 N N . VAL A 1 68 ? -5.880 -5.959 -0.858 1.00 97.88 68 VAL A N 1
ATOM 490 C CA . VAL A 1 68 ? -5.509 -7.121 -0.044 1.00 97.88 68 VAL A CA 1
ATOM 491 C C . VAL A 1 68 ? -6.448 -7.299 1.139 1.00 97.88 68 VAL A C 1
ATOM 493 O O . VAL A 1 68 ? -7.106 -6.355 1.580 1.00 97.88 68 VAL A O 1
ATOM 496 N N . GLU A 1 69 ? -6.478 -8.516 1.669 1.00 97.75 69 GLU A N 1
ATOM 497 C CA . GLU A 1 69 ? -7.210 -8.844 2.887 1.00 97.75 69 GLU A CA 1
ATOM 498 C C . GLU A 1 69 ? -6.232 -8.964 4.059 1.00 97.75 69 GLU A C 1
ATOM 500 O O . GLU A 1 69 ? -5.296 -9.769 4.032 1.00 97.75 69 GLU A O 1
ATOM 505 N N . ALA A 1 70 ? -6.441 -8.150 5.090 1.00 97.88 70 ALA A N 1
ATOM 506 C CA . ALA A 1 70 ? -5.699 -8.231 6.335 1.00 97.88 70 ALA A CA 1
ATOM 507 C C . ALA A 1 70 ? -6.395 -9.199 7.295 1.00 97.88 70 ALA A C 1
ATOM 509 O O . ALA A 1 70 ? -7.581 -9.065 7.590 1.00 97.88 70 ALA A O 1
ATOM 510 N N . VAL A 1 71 ? -5.641 -10.150 7.835 1.00 97.38 71 VAL A N 1
ATOM 511 C CA . VAL A 1 71 ? -6.121 -11.116 8.827 1.00 97.38 71 VAL A CA 1
ATOM 512 C C . VAL A 1 71 ? -5.669 -10.710 10.228 1.00 97.38 71 VAL A C 1
ATOM 514 O O . VAL A 1 71 ? -4.655 -10.027 10.382 1.00 97.38 71 VAL A O 1
ATOM 517 N N . ALA A 1 72 ? -6.388 -11.157 11.261 1.00 96.69 72 ALA A N 1
ATOM 518 C CA . ALA A 1 72 ? -6.059 -10.924 12.674 1.00 96.69 72 ALA A CA 1
ATOM 519 C C . ALA A 1 72 ? -4.861 -11.778 13.150 1.00 96.69 72 ALA A C 1
ATOM 521 O O . ALA A 1 72 ? -4.941 -12.520 14.125 1.00 96.69 72 ALA A O 1
ATOM 522 N N . VAL A 1 73 ? -3.755 -11.706 12.409 1.00 97.12 73 VAL A N 1
ATOM 523 C CA . VAL A 1 73 ? -2.476 -12.342 12.722 1.00 97.12 73 VAL A CA 1
ATOM 524 C C . VAL A 1 73 ? -1.476 -11.229 13.030 1.00 97.12 73 VAL A C 1
ATOM 526 O O . VAL A 1 73 ? -1.180 -10.440 12.125 1.00 97.12 73 VAL A O 1
ATOM 529 N N . PRO A 1 74 ? -0.946 -11.146 14.262 1.00 95.88 74 PRO A N 1
ATOM 530 C CA . PRO A 1 74 ? -0.012 -10.094 14.631 1.00 95.88 74 PRO A CA 1
ATOM 531 C C . PRO A 1 74 ? 1.289 -10.127 13.824 1.00 95.88 74 PRO A C 1
ATOM 533 O O . PRO A 1 74 ? 1.830 -11.194 13.535 1.00 95.88 74 PRO A O 1
ATOM 536 N N . HIS A 1 75 ? 1.815 -8.951 13.485 1.00 94.88 75 HIS A N 1
ATOM 537 C CA . HIS A 1 75 ? 3.098 -8.794 12.792 1.00 94.88 75 HIS A CA 1
ATOM 538 C C . HIS A 1 75 ? 3.673 -7.392 13.033 1.00 94.88 75 HIS A C 1
ATOM 540 O O . HIS A 1 75 ? 2.911 -6.430 13.085 1.00 94.88 75 HIS A O 1
ATOM 546 N N . HIS A 1 76 ? 4.997 -7.251 13.188 1.00 89.81 76 HIS A N 1
ATOM 547 C CA . HIS A 1 76 ? 5.679 -5.972 13.481 1.00 89.81 76 HIS A CA 1
ATOM 548 C C . HIS A 1 76 ? 4.965 -5.092 14.531 1.00 89.81 76 HIS A C 1
ATOM 550 O O . HIS A 1 76 ? 4.696 -3.914 14.292 1.00 89.81 76 HIS A O 1
ATOM 556 N N . ALA A 1 77 ? 4.622 -5.680 15.684 1.00 91.25 77 ALA A N 1
ATOM 557 C CA . ALA A 1 77 ? 3.908 -5.012 16.783 1.00 91.25 77 ALA A CA 1
ATOM 558 C C . ALA A 1 77 ? 2.539 -4.405 16.397 1.00 91.25 77 ALA A C 1
ATOM 560 O O . ALA A 1 77 ? 2.053 -3.473 17.037 1.00 91.25 77 ALA A O 1
ATOM 561 N N . ARG A 1 78 ? 1.896 -4.938 15.353 1.00 94.50 78 ARG A N 1
ATOM 562 C CA . ARG A 1 78 ? 0.528 -4.601 14.949 1.00 94.50 78 ARG A CA 1
ATOM 563 C C . ARG A 1 78 ? -0.392 -5.818 15.084 1.00 94.50 78 ARG A C 1
ATOM 565 O O . ARG A 1 78 ? 0.088 -6.940 14.930 1.00 94.50 78 ARG A O 1
ATOM 572 N N . PRO A 1 79 ? -1.689 -5.615 15.382 1.00 95.88 79 PRO A N 1
ATOM 573 C CA . PRO A 1 79 ? -2.620 -6.706 15.683 1.00 95.88 79 PRO A CA 1
ATOM 574 C C . PRO A 1 79 ? -3.071 -7.498 14.447 1.00 95.88 79 PRO A C 1
ATOM 576 O O . PRO A 1 79 ? -3.448 -8.660 14.578 1.00 95.88 79 PRO A O 1
ATOM 579 N N . ALA A 1 80 ? -3.032 -6.892 13.258 1.00 97.44 80 ALA A N 1
ATOM 580 C CA . ALA A 1 80 ? -3.385 -7.537 12.000 1.00 97.44 80 ALA A CA 1
ATOM 581 C C . ALA A 1 80 ? -2.201 -7.532 11.029 1.00 97.44 80 ALA A C 1
ATOM 583 O O . ALA A 1 80 ? -1.228 -6.793 11.201 1.00 97.44 80 ALA A O 1
ATOM 584 N N . SER A 1 81 ? -2.286 -8.345 9.981 1.00 97.94 81 SER A N 1
ATOM 585 C CA . SER A 1 81 ? -1.314 -8.333 8.893 1.00 97.94 81 SER A CA 1
ATOM 586 C C . SER A 1 81 ? -1.920 -8.783 7.576 1.00 97.94 81 SER A C 1
ATOM 588 O O . SER A 1 81 ? -2.870 -9.564 7.546 1.00 97.94 81 SER A O 1
ATOM 590 N N . ALA A 1 82 ? -1.345 -8.297 6.482 1.00 97.56 82 ALA A N 1
ATOM 591 C CA . ALA A 1 82 ? -1.689 -8.715 5.132 1.00 97.56 82 ALA A CA 1
ATOM 592 C C . ALA A 1 82 ? -0.431 -9.160 4.394 1.00 97.56 82 ALA A C 1
ATOM 594 O O . ALA A 1 82 ? 0.669 -8.660 4.644 1.00 97.56 82 ALA A O 1
ATOM 595 N N . THR A 1 83 ? -0.621 -10.095 3.473 1.00 97.25 83 THR A N 1
ATOM 596 C CA . THR A 1 83 ? 0.386 -10.475 2.492 1.00 97.25 83 THR A CA 1
ATOM 597 C C . THR A 1 83 ? 0.155 -9.638 1.234 1.00 97.25 83 THR A C 1
ATOM 599 O O . THR A 1 83 ? -0.954 -9.624 0.705 1.00 97.25 83 THR A O 1
ATOM 602 N N . VAL A 1 84 ? 1.1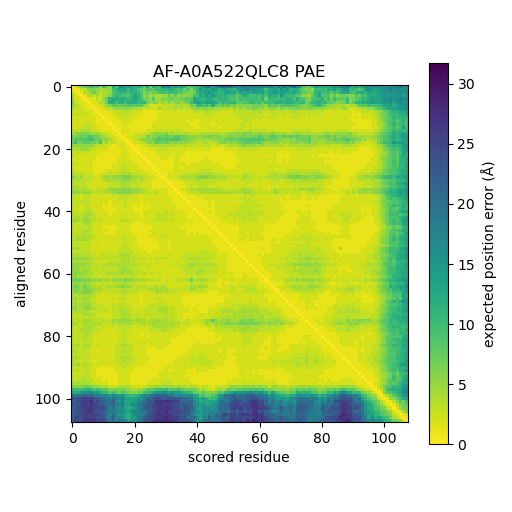85 -8.925 0.785 1.00 96.88 84 VAL A N 1
ATOM 603 C CA . VAL A 1 84 ? 1.143 -7.979 -0.333 1.00 96.88 84 VAL A CA 1
ATOM 604 C C . VAL A 1 84 ? 2.173 -8.359 -1.392 1.00 96.88 84 VAL A C 1
ATOM 606 O O . VAL A 1 84 ? 3.233 -8.909 -1.091 1.00 96.88 84 VAL A O 1
ATOM 609 N N . ARG A 1 85 ? 1.868 -8.039 -2.644 1.00 97.38 85 ARG A N 1
ATOM 610 C CA . ARG A 1 85 ? 2.837 -8.004 -3.737 1.00 97.38 85 ARG A CA 1
ATOM 611 C C . ARG A 1 85 ? 3.353 -6.580 -3.843 1.00 97.38 85 ARG A C 1
ATOM 613 O O . ARG A 1 85 ? 2.550 -5.653 -3.977 1.00 97.38 85 ARG A O 1
ATOM 620 N N . VAL A 1 86 ? 4.668 -6.402 -3.754 1.00 97.00 86 VAL A N 1
ATOM 621 C CA . VAL A 1 86 ? 5.297 -5.083 -3.889 1.00 97.00 86 VAL A CA 1
ATOM 622 C C . VAL A 1 86 ? 6.084 -5.061 -5.198 1.00 97.00 86 VAL A C 1
ATOM 624 O O . VAL A 1 86 ? 6.977 -5.896 -5.371 1.00 97.00 86 VAL A O 1
ATOM 627 N N . PRO A 1 87 ? 5.754 -4.155 -6.132 1.00 97.19 87 PRO A N 1
ATOM 628 C CA . PRO A 1 87 ? 6.411 -4.094 -7.431 1.00 97.19 87 PRO A CA 1
ATOM 629 C C . PRO A 1 87 ? 7.905 -3.761 -7.314 1.00 97.19 87 PRO A C 1
ATOM 631 O O . PRO A 1 87 ? 8.327 -3.201 -6.298 1.00 97.19 87 PRO A O 1
ATOM 634 N N . PRO A 1 88 ? 8.723 -4.087 -8.331 1.00 97.12 88 PRO A N 1
ATOM 635 C CA . PRO A 1 88 ? 10.119 -3.663 -8.376 1.00 97.12 88 PRO A CA 1
ATOM 636 C C . PRO A 1 88 ? 10.202 -2.139 -8.522 1.00 97.12 88 PRO A C 1
ATOM 638 O O . PRO A 1 88 ? 9.435 -1.556 -9.284 1.00 97.12 88 PRO A O 1
ATOM 641 N N . LEU A 1 89 ? 11.134 -1.494 -7.812 1.00 97.25 89 LEU A N 1
ATOM 642 C CA . LEU A 1 89 ? 11.356 -0.036 -7.851 1.00 97.25 89 LEU A CA 1
ATOM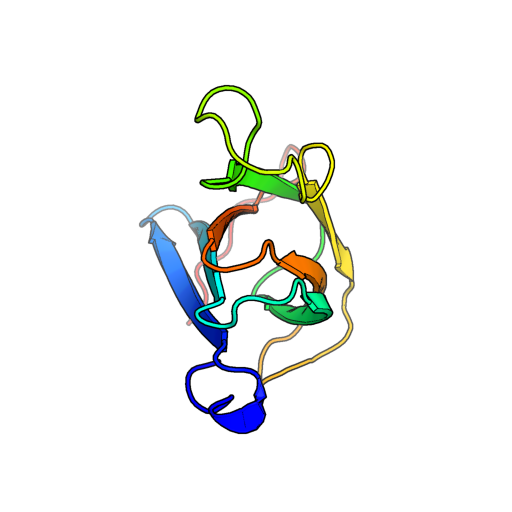 643 C C . LEU A 1 89 ? 10.065 0.795 -7.731 1.00 97.25 89 LEU A C 1
ATOM 645 O O . LEU A 1 89 ? 9.933 1.859 -8.337 1.00 97.25 89 LEU A O 1
ATOM 649 N N . GLY A 1 90 ? 9.096 0.297 -6.966 1.00 97.06 90 GLY A N 1
ATOM 650 C CA . GLY A 1 90 ? 7.744 0.826 -6.953 1.00 97.06 90 GLY A CA 1
ATOM 651 C C . GLY A 1 90 ? 7.166 0.965 -5.556 1.00 97.06 90 GLY A C 1
ATOM 652 O O . GLY A 1 90 ? 7.696 0.467 -4.559 1.00 97.06 90 GLY A O 1
ATOM 653 N N . VAL A 1 91 ? 6.048 1.681 -5.495 1.00 97.88 91 VAL A N 1
ATOM 654 C CA . VAL A 1 91 ? 5.344 1.999 -4.260 1.00 97.88 91 VAL A CA 1
ATOM 655 C C . VAL A 1 91 ? 3.872 1.637 -4.407 1.00 97.88 91 VAL A C 1
ATOM 657 O O . VAL A 1 91 ? 3.226 2.010 -5.389 1.00 97.88 91 VAL A O 1
ATOM 660 N N . VAL A 1 92 ? 3.339 0.949 -3.396 1.00 98.31 92 VAL A N 1
ATOM 661 C CA . VAL A 1 92 ? 1.906 0.664 -3.257 1.00 98.31 92 VAL A CA 1
ATOM 662 C C . VAL A 1 92 ? 1.350 1.341 -2.016 1.00 98.31 92 VAL A C 1
ATOM 664 O O . VAL A 1 92 ? 1.963 1.308 -0.943 1.00 98.31 92 VAL A O 1
ATOM 667 N N . TRP A 1 93 ? 0.198 1.994 -2.162 1.00 98.44 93 TRP A N 1
ATOM 668 C CA . TRP A 1 93 ? -0.554 2.554 -1.042 1.00 98.44 93 TRP A CA 1
ATOM 669 C C . TRP A 1 93 ? -1.867 1.808 -0.904 1.00 98.44 93 TRP A C 1
ATOM 671 O O . TRP A 1 93 ? -2.639 1.684 -1.856 1.00 98.44 93 TRP A O 1
ATOM 681 N N . LEU A 1 94 ? -2.115 1.342 0.309 1.00 98.50 94 LEU A N 1
ATOM 682 C CA . LEU A 1 94 ? -3.266 0.545 0.671 1.00 98.50 94 LEU A CA 1
ATOM 683 C C . LEU A 1 94 ? -4.122 1.362 1.635 1.00 98.50 94 LEU A C 1
ATOM 685 O O . LEU A 1 94 ? -3.641 1.737 2.702 1.00 98.50 94 LEU A O 1
ATOM 689 N N . ARG A 1 95 ? -5.373 1.655 1.289 1.00 98.00 95 ARG A N 1
ATOM 690 C CA . ARG A 1 95 ? -6.313 2.364 2.166 1.00 98.00 95 ARG A CA 1
ATOM 691 C C . ARG A 1 95 ? -7.224 1.362 2.857 1.00 98.00 95 ARG A C 1
ATOM 693 O O . ARG A 1 95 ? -7.853 0.550 2.187 1.00 98.00 95 ARG A O 1
ATOM 700 N N . TYR A 1 96 ? -7.348 1.454 4.176 1.00 97.12 96 TYR A N 1
ATOM 701 C CA . TYR A 1 96 ? -8.320 0.647 4.906 1.00 97.12 96 TYR A CA 1
ATOM 702 C C . TYR A 1 96 ? -9.744 0.977 4.444 1.00 97.12 96 TYR A C 1
ATOM 704 O O . TYR A 1 96 ? -10.125 2.151 4.386 1.00 97.12 96 TYR A O 1
ATOM 712 N N . ARG A 1 97 ? -10.528 -0.059 4.134 1.00 93.19 97 ARG A N 1
ATOM 713 C CA . ARG A 1 97 ? -11.957 0.037 3.842 1.00 93.19 97 ARG A CA 1
ATOM 714 C C . ARG A 1 97 ? -12.729 -0.476 5.062 1.00 93.19 97 ARG A C 1
ATOM 716 O O . ARG A 1 97 ? -12.840 -1.691 5.228 1.00 93.19 97 ARG A O 1
ATOM 723 N N . PRO A 1 98 ? -13.288 0.416 5.899 1.00 83.50 98 PRO A N 1
ATOM 724 C CA . PRO A 1 98 ? -14.128 -0.002 7.010 1.00 83.50 98 PRO A CA 1
ATOM 725 C C . PRO A 1 98 ? -15.314 -0.819 6.499 1.00 83.50 98 PRO A C 1
ATOM 727 O O . PRO A 1 98 ? -15.930 -0.463 5.489 1.00 83.50 98 PRO A O 1
ATOM 730 N N . ALA A 1 99 ? -15.662 -1.892 7.207 1.00 74.81 99 ALA A N 1
ATOM 731 C CA . ALA A 1 99 ? -16.945 -2.543 6.995 1.00 74.81 99 ALA A CA 1
ATOM 732 C C . ALA A 1 99 ? -18.068 -1.522 7.247 1.00 74.81 99 ALA A C 1
ATOM 734 O O . ALA A 1 99 ? -17.966 -0.685 8.151 1.00 74.81 99 ALA A O 1
ATOM 735 N N . ALA A 1 100 ? -19.131 -1.565 6.440 1.00 64.25 100 ALA A N 1
ATOM 736 C CA . ALA A 1 100 ? -20.265 -0.662 6.604 1.00 64.25 100 ALA A CA 1
ATOM 737 C C . ALA A 1 100 ? -20.789 -0.737 8.052 1.00 64.25 100 ALA A C 1
ATOM 739 O O . ALA A 1 100 ? -21.239 -1.791 8.495 1.00 64.25 100 ALA A O 1
ATOM 740 N N . GLY A 1 101 ? -20.699 0.377 8.788 1.00 57.75 101 GLY A N 1
ATOM 741 C CA . GLY A 1 101 ? -21.195 0.495 10.164 1.00 57.75 101 GLY A CA 1
ATOM 742 C C . GLY A 1 101 ? -20.158 0.376 11.287 1.00 57.75 101 GLY A C 1
ATOM 743 O O . GLY A 1 101 ? -20.552 0.455 12.448 1.00 57.75 101 GLY A O 1
ATOM 744 N N . GLN A 1 102 ? -18.859 0.234 10.997 1.00 52.44 102 GLN A N 1
ATOM 745 C CA . GLN A 1 102 ? -17.829 0.192 12.042 1.00 52.44 102 GLN A CA 1
ATOM 746 C C . GLN A 1 102 ? -17.055 1.520 12.096 1.00 52.44 102 GLN A C 1
ATOM 748 O O . GLN A 1 102 ? -16.361 1.849 11.129 1.00 52.44 102 GLN A O 1
ATOM 753 N N . PRO A 1 103 ? -17.171 2.318 13.180 1.00 50.88 103 PRO A N 1
ATOM 754 C CA . PRO A 1 103 ? -16.365 3.521 13.317 1.00 50.88 103 PRO A CA 1
ATOM 755 C C . PRO A 1 103 ? -14.898 3.111 13.372 1.00 50.88 103 PRO A C 1
ATOM 757 O O . PRO A 1 103 ? -14.529 2.165 14.072 1.00 50.88 103 PRO A O 1
ATOM 760 N N . ALA A 1 104 ? -14.067 3.810 12.608 1.00 54.47 104 ALA A N 1
ATOM 761 C CA . ALA A 1 104 ? -12.647 3.565 12.634 1.00 54.47 104 ALA A CA 1
ATOM 762 C C . ALA A 1 104 ? -12.111 4.071 13.981 1.00 54.47 104 ALA A C 1
ATOM 764 O O . ALA A 1 104 ? -12.070 5.267 14.265 1.00 54.47 104 ALA A O 1
ATOM 765 N N . THR A 1 105 ? -11.810 3.142 14.881 1.00 53.47 105 THR A N 1
ATOM 766 C CA . THR A 1 105 ? -11.255 3.461 16.191 1.00 53.47 105 THR A CA 1
ATOM 767 C C . THR A 1 105 ? -9.820 3.921 15.995 1.00 53.47 105 THR A C 1
ATOM 769 O O . THR A 1 105 ? -8.972 3.155 15.533 1.00 53.47 105 THR A O 1
ATOM 772 N N . SER A 1 106 ? -9.551 5.189 16.312 1.00 45.16 106 SER A N 1
ATOM 773 C CA . SER A 1 106 ? -8.195 5.744 16.307 1.00 45.16 106 SER A CA 1
ATOM 774 C C . SER A 1 106 ? -7.276 4.834 17.132 1.00 45.16 106 SER A C 1
ATOM 776 O O . SER A 1 106 ? -7.638 4.502 18.265 1.00 45.16 106 SER A O 1
ATOM 778 N N . PRO A 1 107 ? -6.114 4.404 16.612 1.00 49.62 107 PRO A N 1
ATOM 779 C CA . PRO A 1 107 ? -5.147 3.716 17.445 1.00 49.62 107 PRO A CA 1
ATOM 780 C C . PRO A 1 107 ? -4.553 4.737 18.422 1.00 49.62 107 PRO A C 1
ATOM 782 O O . PRO A 1 107 ? -4.185 5.840 18.009 1.00 49.62 107 PRO A O 1
ATOM 785 N N . ALA A 1 108 ? -4.535 4.374 19.705 1.00 39.88 108 ALA A N 1
ATOM 786 C CA . ALA A 1 108 ? -3.799 5.080 20.752 1.00 39.88 108 ALA A CA 1
ATOM 787 C C . ALA A 1 108 ? -2.281 4.996 20.525 1.00 39.88 108 ALA A C 1
ATOM 789 O O . ALA A 1 108 ? -1.828 4.010 19.890 1.00 39.88 108 ALA A O 1
#